Protein AF-A0A183G5X3-F1 (afdb_monomer_lite)

Organism: Heligmosomoides polygyrus (NCBI:txid6339)

Radius of gyration: 14.02 Å; chains: 1; bounding box: 41×29×27 Å

Foldseek 3Di:
DDDDDPPDADPVRVVVVVVVQVVQFPDADPVVRDTDDDLVSLVPPVVLVPDPCSVVVSCVVCVPVD

Structure (mmCIF, N/CA/C/O backbone):
data_AF-A0A183G5X3-F1
#
_entry.id   AF-A0A183G5X3-F1
#
loop_
_atom_site.group_PDB
_atom_site.id
_atom_site.type_symbol
_atom_site.label_atom_id
_atom_site.label_alt_id
_atom_site.label_comp_id
_atom_site.label_asym_id
_atom_site.label_entity_id
_atom_site.label_seq_id
_atom_site.pdbx_PDB_ins_code
_atom_site.Cartn_x
_atom_site.Cartn_y
_atom_site.Cartn_z
_atom_site.occupancy
_atom_site.B_iso_or_equiv
_atom_site.auth_seq_id
_atom_site.auth_comp_id
_atom_site.auth_asym_id
_atom_site.auth_atom_id
_atom_site.pdbx_PDB_model_num
ATOM 1 N N . MET A 1 1 ? -27.076 -1.311 -9.875 1.00 41.22 1 MET A N 1
ATOM 2 C CA . MET A 1 1 ? -25.930 -0.476 -10.299 1.00 41.22 1 MET A CA 1
ATOM 3 C C . MET A 1 1 ? -25.438 0.291 -9.086 1.00 41.22 1 MET A C 1
ATOM 5 O O . MET A 1 1 ? -26.226 1.026 -8.506 1.00 41.22 1 MET A O 1
ATOM 9 N N . ILE A 1 2 ? -24.193 0.077 -8.657 1.00 50.94 2 ILE A N 1
ATOM 10 C CA . ILE A 1 2 ? -23.564 0.887 -7.605 1.00 50.94 2 ILE A CA 1
ATOM 11 C C . ILE A 1 2 ? -22.906 2.073 -8.313 1.00 50.94 2 ILE A C 1
ATOM 13 O O . ILE A 1 2 ? -22.060 1.873 -9.178 1.00 50.94 2 ILE A O 1
ATOM 17 N N . SER A 1 3 ? -23.344 3.293 -8.005 1.00 42.22 3 SER A N 1
ATOM 18 C CA . SER A 1 3 ? -22.740 4.510 -8.555 1.00 42.22 3 SER A CA 1
ATOM 19 C C . SER A 1 3 ? -21.339 4.691 -7.959 1.00 42.22 3 SER A C 1
ATOM 21 O O . SER A 1 3 ? -21.219 4.613 -6.730 1.00 42.22 3 SER A O 1
ATOM 23 N N . PRO A 1 4 ? -20.288 4.944 -8.762 1.00 57.53 4 PRO A N 1
ATOM 24 C CA . PRO A 1 4 ? -18.961 5.213 -8.227 1.00 57.53 4 PRO A CA 1
ATOM 25 C C . PRO A 1 4 ? -19.026 6.480 -7.374 1.00 57.53 4 PRO A C 1
ATOM 27 O O . PRO A 1 4 ? -19.471 7.540 -7.818 1.00 57.53 4 PRO A O 1
ATOM 30 N N . ARG A 1 5 ? -18.642 6.349 -6.105 1.00 66.50 5 ARG A N 1
ATOM 31 C CA . ARG A 1 5 ? -18.557 7.474 -5.181 1.00 66.50 5 ARG A CA 1
ATOM 32 C C . ARG A 1 5 ? -17.208 8.140 -5.440 1.00 66.50 5 ARG A C 1
ATOM 34 O O . ARG A 1 5 ? -16.179 7.578 -5.078 1.00 66.50 5 ARG A O 1
ATOM 41 N N . PHE A 1 6 ? -17.207 9.294 -6.103 1.00 64.19 6 PHE A N 1
ATOM 42 C CA . PHE A 1 6 ? -15.991 10.092 -6.240 1.00 64.19 6 PHE A CA 1
ATOM 43 C C . PHE A 1 6 ? -15.500 10.465 -4.839 1.00 64.19 6 PHE A C 1
ATOM 45 O O . PHE A 1 6 ? -16.227 11.080 -4.059 1.00 64.19 6 PHE A O 1
ATOM 52 N N . ILE A 1 7 ? -14.290 10.027 -4.491 1.00 73.56 7 ILE A N 1
ATOM 53 C CA . ILE A 1 7 ? -13.660 10.402 -3.229 1.00 73.56 7 ILE A CA 1
ATOM 54 C C . ILE A 1 7 ? -13.097 11.808 -3.426 1.00 73.56 7 ILE A C 1
ATOM 56 O O . ILE A 1 7 ? -12.073 11.987 -4.084 1.00 73.56 7 ILE A O 1
ATOM 60 N N . GLU A 1 8 ? -13.767 12.814 -2.870 1.00 84.62 8 GLU A N 1
ATOM 61 C CA . GLU A 1 8 ? -13.212 14.164 -2.805 1.00 84.62 8 GLU A CA 1
ATOM 62 C C . GLU A 1 8 ? -12.060 14.188 -1.794 1.00 84.62 8 GLU A C 1
ATOM 64 O O . GLU A 1 8 ? -12.260 14.120 -0.580 1.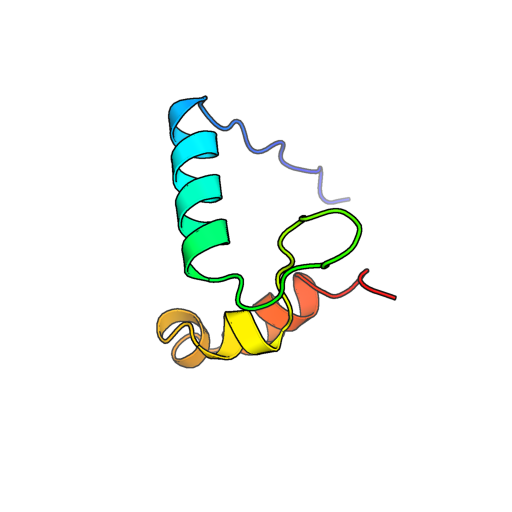00 84.62 8 GLU A O 1
ATOM 69 N N . LEU A 1 9 ? -10.828 14.260 -2.298 1.00 86.88 9 LEU A N 1
ATOM 70 C CA . LEU A 1 9 ? -9.628 14.391 -1.478 1.00 86.88 9 LEU A CA 1
ATOM 71 C C . LEU A 1 9 ? -9.134 15.835 -1.503 1.00 86.88 9 LEU A C 1
ATOM 73 O O . LEU A 1 9 ? -8.884 16.412 -2.561 1.00 86.88 9 LEU A O 1
ATOM 77 N N . SER A 1 10 ? -8.922 16.414 -0.320 1.00 94.38 10 SER A N 1
ATOM 78 C CA . SER A 1 10 ? -8.216 17.690 -0.216 1.00 94.38 10 SER A CA 1
ATOM 79 C C . SER A 1 10 ? -6.757 17.534 -0.656 1.00 94.38 10 SER A C 1
ATOM 81 O O . SER A 1 10 ? -6.176 16.449 -0.566 1.00 94.38 10 SER A O 1
ATOM 83 N N . ARG A 1 11 ? -6.110 18.640 -1.048 1.00 94.81 11 ARG A N 1
ATOM 84 C CA . ARG A 1 11 ? -4.670 18.649 -1.370 1.00 94.81 11 ARG A CA 1
ATOM 85 C C . ARG A 1 11 ? -3.825 18.044 -0.240 1.00 94.81 11 ARG A C 1
ATOM 87 O O . ARG A 1 11 ? -2.917 17.261 -0.499 1.00 94.81 11 ARG A O 1
ATOM 94 N N . ASN A 1 12 ? -4.156 18.360 1.012 1.00 95.44 12 ASN A N 1
ATOM 95 C CA . ASN A 1 12 ? -3.470 17.807 2.182 1.00 95.44 12 ASN A CA 1
ATOM 96 C C . ASN A 1 12 ? -3.728 16.302 2.351 1.00 95.44 12 ASN A C 1
ATOM 98 O O . ASN A 1 12 ? -2.827 15.568 2.761 1.00 95.44 12 ASN A O 1
ATOM 102 N N . GLY A 1 13 ? -4.933 15.840 2.001 1.00 94.50 13 GLY A N 1
ATOM 103 C CA . GLY A 1 13 ? -5.273 14.420 1.941 1.00 94.50 13 GLY A CA 1
ATOM 104 C C . GLY A 1 13 ? -4.394 13.675 0.940 1.00 94.50 13 GLY A C 1
ATOM 105 O O . GLY A 1 13 ? -3.775 12.677 1.299 1.00 94.50 13 GLY A O 1
ATOM 106 N N . ILE A 1 14 ? -4.245 14.219 -0.270 1.00 94.69 14 ILE A N 1
ATOM 107 C CA . ILE A 1 14 ? -3.389 13.644 -1.320 1.00 94.69 14 ILE A CA 1
ATOM 108 C C . ILE A 1 14 ? -1.933 13.554 -0.850 1.00 94.69 14 ILE A C 1
ATOM 110 O O . ILE A 1 14 ? -1.323 12.493 -0.937 1.00 94.69 14 ILE A O 1
ATOM 114 N N . VAL A 1 15 ? -1.380 14.634 -0.286 1.00 96.06 15 VAL A N 1
ATOM 115 C CA . VAL A 1 15 ? 0.007 14.639 0.218 1.00 96.06 15 VAL A CA 1
ATOM 116 C C . VAL A 1 15 ? 0.202 13.620 1.343 1.00 96.06 15 VAL A C 1
ATOM 118 O O . VAL A 1 15 ? 1.230 12.947 1.400 1.00 96.06 15 VAL A O 1
ATOM 121 N N . THR A 1 16 ? -0.776 13.488 2.239 1.00 95.31 16 THR A N 1
ATOM 122 C CA . THR A 1 16 ? -0.727 12.500 3.326 1.00 95.31 16 THR A CA 1
ATOM 123 C C . THR A 1 16 ? -0.729 11.075 2.785 1.00 95.31 16 THR A C 1
ATOM 125 O O . THR A 1 16 ? 0.088 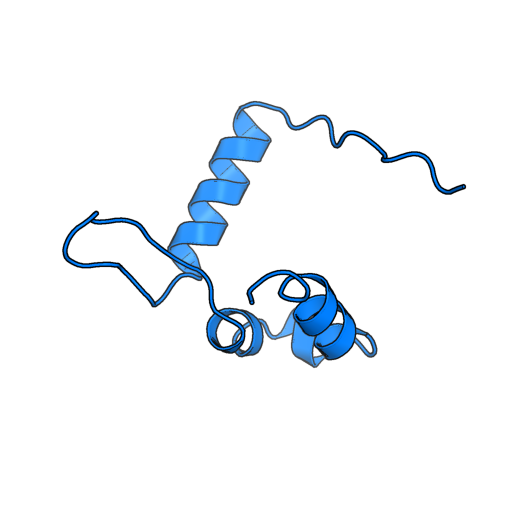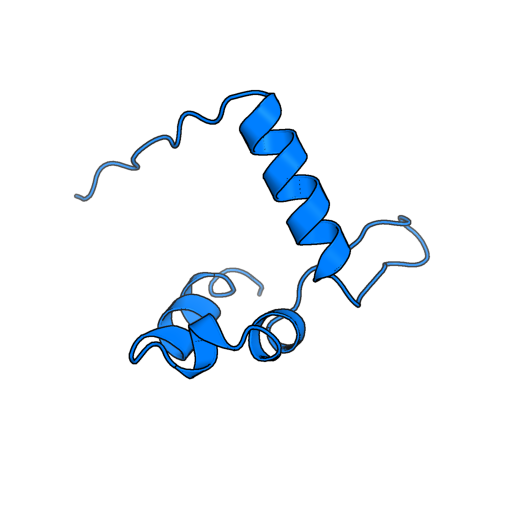10.262 3.213 1.00 95.31 16 THR A O 1
ATOM 128 N N . LEU A 1 17 ? -1.608 10.777 1.826 1.00 93.00 17 LEU A N 1
ATOM 129 C CA . LEU A 1 17 ? -1.674 9.462 1.190 1.00 93.00 17 LEU A CA 1
ATOM 130 C C . LEU A 1 17 ? -0.387 9.146 0.426 1.00 93.00 17 LEU A C 1
ATOM 132 O O . LEU A 1 17 ? 0.135 8.048 0.571 1.00 93.00 17 LEU A O 1
ATOM 136 N N . TYR A 1 18 ? 0.183 10.119 -0.287 1.00 93.75 18 TYR A N 1
ATOM 137 C CA . TYR A 1 18 ? 1.453 9.944 -0.990 1.00 93.75 18 TYR A CA 1
ATOM 138 C C . TYR A 1 18 ? 2.615 9.612 -0.041 1.00 93.75 18 TYR A C 1
ATOM 140 O O . TYR A 1 18 ? 3.409 8.717 -0.310 1.00 93.75 18 TYR A O 1
ATOM 148 N N . LYS A 1 19 ? 2.698 10.275 1.120 1.00 95.19 19 LYS A N 1
ATOM 149 C CA . LYS A 1 19 ? 3.719 9.947 2.130 1.00 95.19 19 LYS A CA 1
ATOM 150 C C . LYS A 1 19 ? 3.551 8.532 2.687 1.00 95.19 19 LYS A C 1
ATOM 152 O O . LYS A 1 19 ? 4.544 7.838 2.872 1.00 95.19 19 LYS A O 1
ATOM 157 N N . ARG A 1 20 ? 2.307 8.104 2.933 1.00 92.62 20 ARG A N 1
ATOM 158 C CA . ARG A 1 20 ? 2.001 6.735 3.384 1.00 92.62 20 ARG A CA 1
ATOM 159 C C . ARG A 1 20 ? 2.364 5.705 2.319 1.00 92.62 20 ARG A C 1
ATOM 161 O O . ARG A 1 20 ? 3.000 4.708 2.637 1.00 92.62 20 ARG A O 1
ATOM 168 N N . PHE A 1 21 ? 2.027 5.991 1.066 1.00 94.12 21 PHE A N 1
ATOM 169 C CA . PHE A 1 21 ? 2.420 5.187 -0.084 1.00 94.12 21 PHE A CA 1
ATOM 170 C C . PHE A 1 21 ? 3.940 4.978 -0.120 1.00 94.12 21 PHE A C 1
ATOM 172 O O . PHE A 1 21 ? 4.392 3.840 -0.111 1.00 94.12 21 PHE A O 1
ATOM 179 N N . LEU A 1 22 ? 4.732 6.053 -0.042 1.00 93.62 22 LEU A N 1
ATOM 180 C CA . LEU A 1 22 ? 6.197 5.946 -0.035 1.00 93.62 22 LEU A CA 1
ATOM 181 C C . LEU A 1 22 ? 6.753 5.198 1.183 1.00 93.62 22 LEU A C 1
ATOM 183 O O . LEU A 1 22 ? 7.800 4.573 1.075 1.00 93.62 22 LEU A O 1
ATOM 187 N N . SER A 1 23 ? 6.086 5.271 2.339 1.00 92.06 23 SER A N 1
ATOM 188 C CA . SER A 1 23 ? 6.517 4.528 3.531 1.00 92.06 23 SER A CA 1
ATOM 189 C C . SER A 1 23 ? 6.261 3.024 3.441 1.00 92.06 23 SER A C 1
ATOM 191 O O . SER A 1 23 ? 6.896 2.266 4.167 1.00 92.06 23 SER A O 1
ATOM 193 N N . LEU A 1 24 ? 5.328 2.613 2.579 1.00 92.69 24 LEU A N 1
ATOM 194 C CA . LEU A 1 24 ? 4.952 1.216 2.380 1.00 92.69 24 LEU A CA 1
ATOM 195 C C . LEU A 1 24 ? 5.660 0.596 1.174 1.00 92.69 24 LEU A C 1
ATOM 197 O O . LEU A 1 24 ? 6.049 -0.559 1.245 1.00 92.69 24 LEU A O 1
ATOM 201 N N . ALA A 1 25 ? 5.833 1.348 0.083 1.00 91.94 25 ALA A N 1
ATOM 202 C CA . ALA A 1 25 ? 6.378 0.839 -1.170 1.00 91.94 25 ALA A CA 1
ATOM 203 C C . ALA A 1 25 ? 7.844 0.407 -1.024 1.00 91.94 25 ALA A C 1
ATOM 205 O O . ALA A 1 25 ? 8.756 1.240 -0.988 1.00 91.94 25 ALA A O 1
ATOM 206 N N . THR A 1 26 ? 8.081 -0.905 -0.996 1.00 87.31 26 THR A N 1
ATOM 207 C CA . THR A 1 26 ? 9.440 -1.466 -0.966 1.00 87.31 26 THR A CA 1
ATOM 208 C C . THR A 1 26 ? 10.051 -1.606 -2.359 1.00 87.31 26 THR A C 1
ATOM 210 O O . THR A 1 26 ? 11.277 -1.632 -2.502 1.00 87.31 26 THR A O 1
ATOM 213 N N . HIS A 1 27 ? 9.218 -1.631 -3.401 1.00 88.69 27 HIS A N 1
ATOM 214 C CA . HIS A 1 27 ? 9.650 -1.773 -4.784 1.00 88.69 27 HIS A CA 1
ATOM 215 C C . HIS A 1 27 ? 9.818 -0.420 -5.480 1.00 88.69 27 HIS A C 1
ATOM 217 O O . HIS A 1 27 ? 8.988 0.488 -5.374 1.00 88.69 27 HIS A O 1
ATOM 223 N N . ARG A 1 28 ? 10.918 -0.302 -6.231 1.00 89.69 28 ARG A N 1
ATOM 224 C CA . ARG A 1 28 ? 11.230 0.855 -7.070 1.00 89.69 28 ARG A CA 1
ATOM 225 C C . ARG A 1 28 ? 11.754 0.387 -8.417 1.00 89.69 28 ARG A C 1
ATOM 227 O O . ARG A 1 28 ? 12.744 -0.348 -8.469 1.00 89.69 28 ARG A O 1
ATOM 234 N N . ASP A 1 29 ? 11.117 0.837 -9.487 1.00 89.88 29 ASP A N 1
ATOM 235 C CA . ASP A 1 29 ? 11.618 0.628 -10.836 1.00 89.88 29 ASP A CA 1
ATOM 236 C C . ASP A 1 29 ? 12.881 1.474 -11.039 1.00 89.88 29 ASP A C 1
ATOM 238 O O . ASP A 1 29 ? 12.915 2.674 -10.760 1.00 89.88 29 ASP A O 1
ATOM 242 N N . LYS A 1 30 ? 13.965 0.833 -11.479 1.00 87.56 30 LYS A N 1
ATOM 243 C CA . LYS A 1 30 ? 15.270 1.491 -11.637 1.00 87.56 30 LYS A CA 1
ATOM 244 C C . LYS A 1 30 ? 15.364 2.347 -12.902 1.00 87.56 30 LYS A C 1
ATOM 246 O O . LYS A 1 30 ? 16.213 3.231 -12.949 1.00 87.56 30 LYS A O 1
ATOM 251 N N . ALA A 1 31 ? 14.551 2.063 -13.915 1.00 90.56 31 ALA A N 1
ATOM 252 C CA . ALA A 1 31 ? 14.536 2.764 -15.191 1.00 90.56 31 ALA A CA 1
ATOM 253 C C . ALA A 1 31 ? 13.643 4.010 -15.139 1.00 90.56 31 ALA A C 1
ATOM 255 O O . ALA A 1 31 ? 14.069 5.076 -15.582 1.00 90.56 31 ALA A O 1
ATOM 256 N N . THR A 1 32 ? 12.440 3.901 -14.570 1.00 91.62 32 THR A N 1
ATOM 257 C CA . THR A 1 32 ? 11.493 5.025 -14.453 1.00 91.62 32 THR A CA 1
ATOM 258 C C . THR A 1 32 ? 11.627 5.782 -13.139 1.00 91.62 32 THR A C 1
ATOM 260 O O . THR A 1 32 ? 11.155 6.912 -13.026 1.00 91.62 32 THR A O 1
ATOM 263 N N . ASN A 1 33 ? 12.330 5.201 -12.160 1.00 88.12 33 ASN A N 1
ATOM 264 C CA . ASN A 1 33 ? 12.494 5.739 -10.812 1.00 88.12 33 ASN A CA 1
ATOM 265 C C . ASN A 1 33 ? 11.188 5.785 -9.998 1.00 88.12 33 ASN A C 1
ATOM 267 O O . ASN A 1 33 ? 11.144 6.438 -8.949 1.00 88.1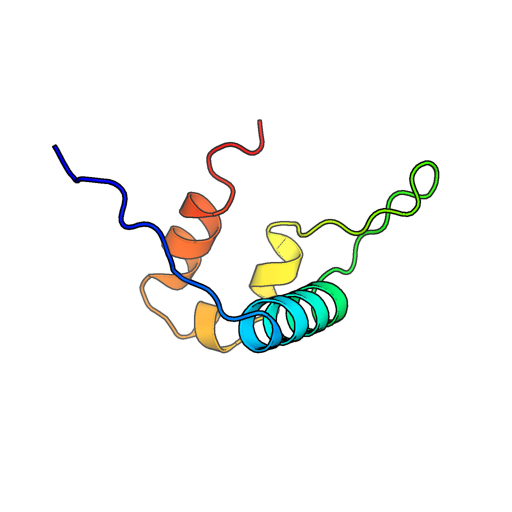2 33 ASN A O 1
ATOM 271 N N . GLU A 1 34 ? 10.147 5.104 -10.474 1.00 90.12 34 GLU A N 1
ATOM 272 C CA . GLU A 1 34 ? 8.819 5.067 -9.873 1.00 90.12 34 GLU A CA 1
ATOM 273 C C . GLU A 1 34 ? 8.744 4.023 -8.758 1.00 90.12 34 GLU A C 1
ATOM 275 O O . GLU A 1 34 ? 9.401 2.982 -8.795 1.00 90.12 34 GLU A O 1
ATOM 280 N N . HIS A 1 35 ? 7.942 4.323 -7.742 1.00 92.62 35 HIS A N 1
ATOM 281 C CA . HIS A 1 35 ? 7.634 3.398 -6.660 1.00 92.62 35 HIS A CA 1
ATOM 282 C C . HIS A 1 35 ? 6.358 2.633 -6.993 1.00 92.62 35 HIS A C 1
ATOM 284 O O . HIS A 1 35 ? 5.434 3.208 -7.567 1.00 92.62 35 HIS A O 1
ATOM 290 N N . PHE A 1 36 ? 6.291 1.372 -6.577 1.00 91.12 36 PHE A N 1
ATOM 291 C CA . PHE A 1 36 ? 5.117 0.526 -6.766 1.00 91.12 36 PHE A CA 1
ATOM 292 C C . PHE A 1 36 ? 4.779 -0.192 -5.468 1.00 91.12 36 PHE A C 1
ATOM 294 O O . PHE A 1 36 ? 5.668 -0.535 -4.688 1.00 91.12 36 PHE A O 1
ATOM 301 N N . LEU A 1 37 ? 3.482 -0.399 -5.257 1.00 91.38 37 LEU A N 1
ATOM 302 C CA . LEU A 1 37 ? 2.984 -1.281 -4.215 1.00 91.38 37 LEU A CA 1
ATOM 303 C C . LEU A 1 37 ? 2.701 -2.644 -4.829 1.00 91.38 37 LEU A C 1
ATOM 305 O O . LEU A 1 37 ? 2.134 -2.747 -5.914 1.00 91.38 37 LEU A O 1
ATOM 309 N N . THR A 1 38 ? 3.082 -3.671 -4.097 1.00 91.31 38 THR A N 1
ATOM 310 C CA . THR A 1 38 ? 2.785 -5.073 -4.353 1.00 91.31 38 THR A CA 1
ATOM 311 C C . THR A 1 38 ? 1.877 -5.597 -3.245 1.00 91.31 38 THR A C 1
ATOM 313 O O . THR A 1 38 ? 1.761 -4.986 -2.178 1.00 91.31 38 THR A O 1
ATOM 316 N N . GLU A 1 39 ? 1.267 -6.763 -3.453 1.00 92.06 39 GLU A N 1
ATOM 317 C CA . GLU A 1 39 ? 0.522 -7.447 -2.388 1.00 92.06 39 GLU A CA 1
ATOM 318 C C . GLU A 1 39 ? 1.374 -7.654 -1.126 1.00 92.06 39 GLU A C 1
ATOM 320 O O . GLU A 1 39 ? 0.886 -7.483 -0.007 1.00 92.06 39 GLU A O 1
ATOM 325 N N . GLY A 1 40 ? 2.667 -7.956 -1.299 1.00 91.25 40 GLY A N 1
ATOM 326 C CA . GLY A 1 40 ? 3.613 -8.139 -0.198 1.00 91.25 40 GLY A CA 1
ATOM 327 C C . GLY A 1 40 ? 3.762 -6.895 0.682 1.00 91.25 40 GLY A C 1
ATOM 328 O O . GLY A 1 40 ? 3.859 -7.017 1.902 1.00 91.25 40 GLY A O 1
ATOM 329 N N . ASP A 1 41 ? 3.684 -5.695 0.099 1.00 93.00 41 ASP A N 1
ATOM 330 C CA . ASP A 1 41 ? 3.746 -4.440 0.858 1.00 93.00 41 ASP A CA 1
ATOM 331 C C . ASP A 1 41 ? 2.525 -4.271 1.783 1.00 93.00 41 ASP A C 1
ATOM 333 O O . ASP A 1 41 ? 2.631 -3.699 2.870 1.00 93.00 41 ASP A O 1
ATOM 337 N N . PHE A 1 42 ? 1.364 -4.814 1.398 1.00 93.06 42 PHE A N 1
ATOM 338 C CA . PHE A 1 42 ? 0.147 -4.778 2.216 1.00 93.06 42 PHE A CA 1
ATOM 339 C C . PHE A 1 42 ? 0.147 -5.847 3.309 1.00 93.06 42 PHE A C 1
ATOM 341 O O . PHE A 1 42 ? -0.450 -5.633 4.366 1.00 93.06 42 PHE A O 1
ATOM 348 N N . GLN A 1 43 ? 0.847 -6.968 3.104 1.00 87.50 43 GLN A N 1
ATOM 349 C CA . GLN A 1 43 ? 0.995 -8.008 4.128 1.00 87.50 43 GLN A CA 1
ATOM 350 C C . GLN A 1 43 ? 1.728 -7.497 5.376 1.00 87.50 43 GLN A C 1
ATOM 352 O O . GLN A 1 43 ? 1.524 -8.048 6.455 1.00 87.50 43 GLN A O 1
ATOM 357 N N . GLY A 1 44 ? 2.530 -6.432 5.266 1.00 86.75 44 GLY A N 1
ATOM 358 C CA . GLY A 1 44 ? 3.184 -5.775 6.404 1.00 86.75 44 GLY A CA 1
ATOM 359 C C . GLY A 1 44 ? 2.263 -4.901 7.270 1.00 86.75 44 GLY A C 1
ATOM 360 O O . GLY A 1 44 ? 2.678 -4.463 8.343 1.00 86.75 44 GLY A O 1
ATOM 361 N N . ILE A 1 45 ? 1.024 -4.638 6.838 1.00 92.50 45 ILE A N 1
ATOM 362 C CA . ILE A 1 45 ? 0.076 -3.775 7.556 1.00 92.50 45 ILE A CA 1
ATOM 363 C C . ILE A 1 45 ? -0.689 -4.610 8.589 1.00 92.50 45 ILE A C 1
ATOM 365 O O . ILE A 1 45 ? -1.595 -5.375 8.254 1.00 92.50 45 ILE A O 1
ATOM 369 N N . VAL A 1 46 ? -0.345 -4.438 9.867 1.00 93.56 46 VAL A N 1
ATOM 370 C CA . VAL A 1 46 ? -0.920 -5.200 10.993 1.00 93.56 46 VAL A CA 1
ATOM 371 C C . VAL A 1 46 ? -2.444 -5.073 11.050 1.00 93.56 46 VAL A C 1
ATOM 373 O O . VAL A 1 46 ? -3.148 -6.050 11.304 1.00 93.56 46 VAL A O 1
ATOM 376 N N . GLU A 1 47 ? -2.979 -3.889 10.766 1.00 94.38 47 GLU A N 1
ATOM 377 C CA . GLU A 1 47 ? -4.417 -3.627 10.775 1.00 94.38 47 GLU A CA 1
ATOM 378 C C . GLU A 1 47 ? -5.162 -4.426 9.703 1.00 94.38 47 GLU A C 1
ATOM 380 O O . GLU A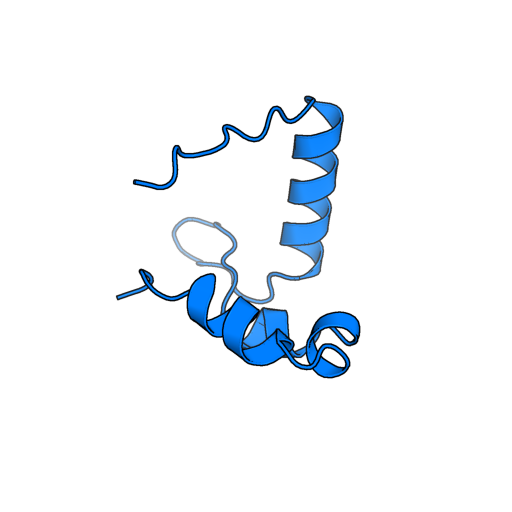 1 47 ? -6.308 -4.816 9.925 1.00 94.38 47 GLU A O 1
ATOM 385 N N . LEU A 1 48 ? -4.527 -4.704 8.558 1.00 94.75 48 LEU A N 1
ATOM 386 C CA . LEU A 1 48 ? -5.110 -5.579 7.542 1.00 94.75 48 LEU A CA 1
ATOM 387 C C . LEU A 1 48 ? -5.090 -7.033 8.007 1.00 94.75 48 LEU A C 1
ATOM 389 O O . LEU A 1 48 ? -6.086 -7.724 7.835 1.00 94.75 48 LEU A O 1
ATOM 393 N N . GLN A 1 49 ? -4.024 -7.484 8.667 1.00 93.06 49 GLN A N 1
ATOM 394 C CA . GLN A 1 49 ? -3.947 -8.854 9.188 1.00 93.06 49 GLN A CA 1
ATOM 395 C C . GLN A 1 49 ? -5.001 -9.144 10.268 1.00 93.06 49 GLN A C 1
ATOM 397 O O . GLN A 1 49 ? -5.532 -10.250 10.343 1.00 93.06 49 GLN A O 1
ATOM 402 N N . GLN A 1 50 ? -5.317 -8.155 11.106 1.00 96.00 50 GLN A N 1
ATOM 403 C CA . GLN A 1 50 ? -6.336 -8.280 12.154 1.00 96.00 50 GLN A CA 1
ATOM 404 C C . GLN A 1 50 ? -7.766 -8.127 11.621 1.00 96.00 50 GLN A C 1
ATOM 406 O O . GLN A 1 50 ? -8.729 -8.475 12.308 1.00 96.00 50 GLN A O 1
ATOM 411 N N . ASN A 1 51 ? -7.926 -7.598 10.408 1.00 95.62 51 ASN A N 1
ATOM 412 C CA . ASN A 1 51 ? -9.228 -7.408 9.799 1.00 95.62 51 ASN A CA 1
ATOM 413 C C . ASN A 1 51 ? -9.710 -8.731 9.172 1.00 95.62 51 ASN A C 1
ATOM 415 O O . ASN A 1 51 ? -9.024 -9.275 8.308 1.00 95.62 51 ASN A O 1
ATOM 419 N N . PRO A 1 52 ? -10.913 -9.238 9.507 1.00 96.88 52 PRO A N 1
ATOM 420 C CA . PRO A 1 52 ? -11.446 -10.467 8.906 1.00 96.88 52 PRO A CA 1
ATOM 421 C C . PRO A 1 52 ? -11.653 -10.374 7.384 1.00 96.88 52 PRO A C 1
ATOM 423 O O . PRO A 1 52 ? -11.804 -11.393 6.714 1.00 96.88 52 PRO A O 1
ATOM 426 N N . LEU A 1 53 ? -11.674 -9.161 6.826 1.00 96.75 53 LEU A N 1
ATOM 427 C CA . LEU A 1 53 ? -11.731 -8.897 5.389 1.00 96.75 53 LEU A CA 1
ATOM 428 C C . LEU A 1 53 ? -10.376 -8.482 4.807 1.00 96.75 53 LEU A C 1
ATOM 430 O O . LEU A 1 53 ? -10.322 -8.164 3.625 1.00 96.75 53 LEU A O 1
ATOM 434 N N . GLY A 1 54 ? -9.302 -8.482 5.599 1.00 95.50 54 GLY A N 1
ATOM 435 C CA . GLY A 1 54 ? -7.984 -7.981 5.214 1.00 95.50 54 GLY A CA 1
ATOM 436 C C . GLY A 1 54 ? -7.493 -8.545 3.893 1.00 95.50 54 GLY A C 1
ATOM 437 O O . GLY A 1 54 ? -7.243 -7.785 2.965 1.00 95.50 54 GLY A O 1
ATOM 438 N N . GLN A 1 55 ? -7.468 -9.874 3.773 1.00 94.50 55 GLN A N 1
ATOM 439 C CA . GLN A 1 55 ? -7.057 -10.527 2.531 1.00 94.50 55 GLN A CA 1
ATOM 440 C C . GLN A 1 55 ? -7.960 -10.139 1.354 1.00 94.50 55 GLN A C 1
ATOM 442 O O . GLN A 1 55 ? -7.461 -9.752 0.311 1.00 94.50 55 GLN A O 1
ATOM 447 N N . ARG A 1 56 ? -9.287 -10.111 1.539 1.00 94.81 56 ARG A N 1
ATOM 448 C CA . ARG A 1 56 ? -10.225 -9.722 0.468 1.00 94.81 56 ARG A 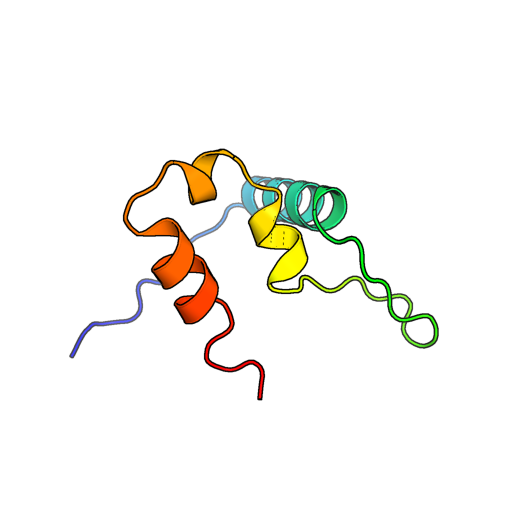CA 1
ATOM 449 C C . ARG A 1 56 ? -10.058 -8.261 0.043 1.00 94.81 56 ARG A C 1
ATOM 451 O O . ARG A 1 56 ? -10.356 -7.933 -1.098 1.00 94.81 56 ARG A O 1
ATOM 458 N N . ILE A 1 57 ? -9.631 -7.382 0.954 1.00 94.38 57 ILE A N 1
ATOM 459 C CA . ILE A 1 57 ? -9.302 -5.985 0.647 1.00 94.38 57 ILE A CA 1
ATOM 460 C C . ILE A 1 57 ? -8.030 -5.924 -0.199 1.00 94.38 57 ILE A C 1
ATOM 462 O O . ILE A 1 57 ? -8.011 -5.171 -1.167 1.00 94.38 57 ILE A O 1
ATOM 466 N N . ILE A 1 58 ? -7.004 -6.709 0.146 1.00 93.44 58 ILE A N 1
ATOM 467 C CA . ILE A 1 58 ? -5.765 -6.815 -0.638 1.00 93.44 58 ILE A CA 1
ATOM 468 C C . ILE A 1 58 ? -6.096 -7.341 -2.036 1.00 93.44 58 ILE A C 1
ATOM 470 O O . ILE A 1 58 ? -5.816 -6.657 -3.015 1.00 93.44 58 ILE A O 1
ATOM 474 N N . ASP A 1 59 ? -6.802 -8.470 -2.124 1.00 92.94 59 ASP A N 1
ATOM 475 C CA . ASP A 1 59 ? -7.205 -9.077 -3.395 1.00 92.94 59 ASP A CA 1
ATOM 476 C C . ASP A 1 59 ? -8.007 -8.087 -4.255 1.00 92.94 59 ASP A C 1
ATOM 478 O O . ASP A 1 59 ? -7.749 -7.935 -5.442 1.00 92.94 59 ASP A O 1
ATOM 482 N N . ALA A 1 60 ? -8.962 -7.360 -3.661 1.00 92.56 60 ALA A N 1
ATOM 483 C CA . ALA A 1 60 ? -9.762 -6.370 -4.381 1.00 92.56 60 ALA A CA 1
ATOM 484 C C . ALA A 1 60 ? -8.951 -5.144 -4.831 1.00 92.56 60 ALA A C 1
ATOM 486 O O . ALA A 1 60 ? -9.293 -4.530 -5.837 1.00 92.56 60 ALA A O 1
ATOM 487 N N . PHE A 1 61 ? -7.907 -4.762 -4.089 1.00 91.00 61 PHE A N 1
ATOM 488 C CA . PHE A 1 61 ? -7.045 -3.633 -4.441 1.00 91.00 61 PHE A CA 1
ATOM 489 C C . PHE A 1 61 ? -6.145 -3.955 -5.640 1.00 91.00 61 PHE A C 1
ATOM 491 O O . PHE A 1 61 ? -5.873 -3.072 -6.449 1.00 91.00 61 PHE A O 1
ATOM 498 N N . PHE A 1 62 ? -5.719 -5.214 -5.764 1.00 90.56 62 PHE A N 1
ATOM 499 C CA . PHE A 1 62 ? -4.831 -5.690 -6.827 1.00 90.56 62 PHE A CA 1
ATOM 500 C C . PHE A 1 62 ? -5.548 -6.524 -7.904 1.00 90.56 62 PHE A C 1
ATOM 502 O O . PHE A 1 62 ? -4.892 -7.107 -8.758 1.00 90.56 62 PHE A O 1
ATOM 509 N N . ALA A 1 63 ? -6.884 -6.551 -7.906 1.00 87.88 63 ALA A N 1
ATOM 510 C CA . ALA A 1 63 ? -7.682 -7.399 -8.798 1.00 87.88 63 ALA A CA 1
ATOM 511 C C . ALA A 1 63 ? -7.451 -7.134 -10.298 1.00 87.88 63 ALA A C 1
ATOM 513 O O . ALA A 1 63 ? -7.600 -8.049 -11.101 1.00 87.88 63 ALA A O 1
ATOM 514 N N . ASP A 1 64 ? -7.084 -5.901 -10.658 1.00 79.62 64 ASP A N 1
ATOM 515 C CA . ASP A 1 64 ? -6.857 -5.470 -12.044 1.00 79.62 64 ASP A CA 1
ATOM 516 C C . ASP A 1 64 ? -5.357 -5.384 -12.402 1.00 79.62 64 ASP A C 1
ATOM 518 O O . ASP A 1 64 ? -4.993 -4.744 -13.386 1.00 79.62 64 ASP A O 1
ATOM 522 N N . ALA A 1 65 ? -4.464 -5.961 -11.587 1.00 68.06 65 ALA A N 1
ATOM 523 C CA . ALA A 1 65 ? -3.013 -5.886 -11.789 1.00 68.06 65 ALA A CA 1
ATOM 524 C C . ALA A 1 65 ? -2.446 -6.935 -12.779 1.00 68.06 65 ALA A C 1
ATOM 526 O O . ALA A 1 65 ? -1.235 -7.168 -12.772 1.00 68.06 65 ALA A O 1
ATOM 527 N N . GLU A 1 66 ? -3.290 -7.541 -13.626 1.00 53.69 66 GLU A N 1
ATOM 528 C CA . GLU A 1 66 ? -2.887 -8.410 -14.754 1.00 53.69 66 GLU A CA 1
ATOM 529 C C . GLU A 1 66 ? -2.695 -7.646 -16.075 1.00 53.69 66 GLU A C 1
ATOM 531 O O . GLU A 1 66 ? -3.543 -6.789 -16.417 1.00 53.69 66 GLU A O 1
#

Sequence (66 aa):
MISPRFIELSRNGIVTLYKRFLSLATHRDKATNEHFLTEGDFQGIVELQQNPLGQRIIDAFFADAE

Secondary structure (DSSP, 8-state):
-PPP------HHHHHHHHHHHHHH--EE-TTT--EE--HHHHHT-HHHHHSTTHHHHHHHHSTT--

InterPro domains:
  IPR051875 Calcineurin B homologous [PTHR46002] (8-65)

pLDDT: mean 87.39, std 12.87, range [41.22, 96.88]